Protein AF-A0AAN8VLE7-F1 (afdb_monomer_lite)

Radius of gyration: 17.54 Å; chains: 1; bounding box: 65×38×36 Å

Organism: NCBI:txid194707

Sequence (141 aa):
MGSSSGDVEVGFAKLQGEDFEYYMQAYSIVLSRNSKKSTVDVDLSSLGSRMNISRHHVCIFYDFQRRYFALEVLGKNGCLVEGVLHLPRNPPVKLDSQDLPQIGNTKITDENRLQSSHRASNLSLSFSFTLSLSLSKADRT

Structure (mmCIF, N/CA/C/O backbone):
data_AF-A0AAN8VLE7-F1
#
_entry.id   AF-A0AAN8VLE7-F1
#
loop_
_atom_site.group_PDB
_atom_site.id
_atom_site.type_symbol
_atom_site.label_atom_id
_atom_site.label_alt_id
_atom_site.label_comp_id
_atom_site.label_asym_id
_atom_site.label_entity_id
_atom_site.label_seq_id
_atom_site.pdbx_PDB_ins_code
_atom_site.Cartn_x
_atom_site.Cartn_y
_atom_site.Cartn_z
_atom_site.occupancy
_atom_site.B_iso_or_equiv
_atom_site.auth_seq_id
_atom_site.auth_comp_id
_atom_site.auth_asym_id
_atom_site.auth_atom_id
_atom_site.pdbx_PDB_model_num
ATOM 1 N N . MET A 1 1 ? -28.514 -21.429 16.597 1.00 42.88 1 MET A N 1
ATOM 2 C CA . MET A 1 1 ? -27.081 -21.137 16.809 1.00 42.88 1 MET A CA 1
ATOM 3 C C . MET A 1 1 ? -26.556 -20.415 15.580 1.00 42.88 1 MET A C 1
ATOM 5 O O . MET A 1 1 ? -26.728 -20.943 14.495 1.00 42.88 1 MET A O 1
ATOM 9 N N . GLY A 1 2 ? -25.950 -19.240 15.778 1.00 46.97 2 GLY A N 1
ATOM 10 C CA . GLY A 1 2 ? -24.922 -18.672 14.902 1.00 46.97 2 GLY A CA 1
ATOM 11 C C . GLY A 1 2 ? -25.371 -18.035 13.589 1.00 46.97 2 GLY A C 1
ATOM 12 O O . GLY A 1 2 ? -25.437 -18.708 12.572 1.00 46.97 2 GLY A O 1
ATOM 13 N N . SER A 1 3 ? -25.535 -16.714 13.594 1.00 40.78 3 SER A N 1
ATOM 14 C CA . SER A 1 3 ? -24.986 -15.828 12.557 1.00 40.78 3 SER A CA 1
ATOM 15 C C . SER A 1 3 ? -24.975 -14.426 13.149 1.00 40.78 3 SER A C 1
ATOM 17 O O . SER A 1 3 ? -25.930 -13.670 13.015 1.00 40.78 3 SER A O 1
ATOM 19 N N . SER A 1 4 ? -23.925 -14.130 13.919 1.00 45.59 4 SER A N 1
ATOM 20 C CA . SER A 1 4 ? -23.633 -12.762 14.334 1.00 45.59 4 SER A CA 1
ATOM 21 C C . SER A 1 4 ? -23.371 -11.989 13.048 1.00 45.59 4 SER A C 1
ATOM 23 O O . SER A 1 4 ? -22.319 -12.167 12.435 1.00 45.59 4 SER A O 1
ATOM 25 N N . SER A 1 5 ? -24.355 -11.200 12.617 1.00 50.91 5 SER A N 1
ATOM 26 C CA . SER A 1 5 ? -24.154 -10.089 11.695 1.00 50.91 5 SER A CA 1
ATOM 27 C C . SER A 1 5 ? -23.183 -9.152 12.398 1.00 50.91 5 SER A C 1
ATOM 29 O O . SER A 1 5 ? -23.573 -8.321 13.204 1.00 50.91 5 SER A O 1
ATOM 31 N N . GLY A 1 6 ? -21.890 -9.424 12.251 1.00 47.12 6 GLY A N 1
ATOM 32 C CA . GLY A 1 6 ? -20.857 -8.473 12.593 1.00 47.12 6 GLY A CA 1
ATOM 33 C C . GLY A 1 6 ? -20.885 -7.461 11.476 1.00 47.12 6 GLY A C 1
ATOM 34 O O . GLY A 1 6 ? -20.208 -7.667 10.472 1.00 47.12 6 GLY A O 1
ATOM 35 N N . ASP A 1 7 ? -21.734 -6.447 11.630 1.00 51.44 7 ASP A N 1
ATOM 36 C CA . ASP A 1 7 ? -21.678 -5.204 10.883 1.00 51.44 7 ASP A CA 1
ATOM 37 C C . ASP A 1 7 ? -20.211 -4.833 10.750 1.00 51.44 7 ASP A C 1
ATOM 39 O O . ASP A 1 7 ? -19.536 -4.508 11.733 1.00 51.44 7 ASP A O 1
ATOM 43 N N . VAL A 1 8 ? -19.666 -5.016 9.551 1.00 46.47 8 VAL A N 1
ATOM 44 C CA . VAL A 1 8 ? -18.280 -4.666 9.325 1.00 46.47 8 VAL A CA 1
ATOM 45 C C . VAL A 1 8 ? -18.270 -3.144 9.238 1.00 46.47 8 VAL A C 1
ATOM 47 O O . VAL A 1 8 ? -18.427 -2.566 8.167 1.00 46.47 8 VAL A O 1
ATOM 50 N N . GLU A 1 9 ? -18.141 -2.500 10.400 1.00 49.50 9 GLU A N 1
ATOM 51 C CA . GLU A 1 9 ? -17.874 -1.073 10.607 1.00 49.50 9 GLU A CA 1
ATOM 52 C C . GLU A 1 9 ? -16.445 -0.757 10.142 1.00 49.50 9 GLU A C 1
ATOM 54 O O . GLU A 1 9 ? -15.583 -0.278 10.871 1.00 49.50 9 GLU A O 1
ATOM 59 N N . VAL A 1 10 ? -16.126 -1.149 8.919 1.00 49.41 10 VAL A N 1
ATOM 60 C CA . VAL A 1 10 ? -14.838 -0.864 8.311 1.00 49.41 10 VAL A CA 1
ATOM 61 C C . VAL A 1 10 ? -14.901 0.500 7.666 1.00 49.41 10 VAL A C 1
ATOM 63 O O . VAL A 1 10 ? -15.635 0.743 6.707 1.00 49.41 10 VAL A O 1
ATOM 66 N N . GLY A 1 11 ? -14.078 1.399 8.188 1.00 59.00 11 GLY A N 1
ATOM 67 C CA . GLY A 1 11 ? -13.691 2.571 7.434 1.00 59.00 11 GLY A CA 1
ATOM 68 C C . GLY A 1 11 ? -13.081 2.123 6.107 1.00 59.00 11 GLY A C 1
ATOM 69 O O . GLY A 1 11 ? -12.167 1.298 6.072 1.00 59.00 11 GLY A O 1
ATOM 70 N N . PHE A 1 12 ? -13.613 2.638 5.008 1.00 74.88 12 PHE A N 1
ATOM 71 C CA . PHE A 1 12 ? -12.953 2.560 3.715 1.00 74.88 12 PHE A CA 1
ATOM 72 C C . PHE A 1 12 ? -11.628 3.306 3.850 1.00 74.88 12 PHE A C 1
ATOM 74 O O . PHE A 1 12 ? -11.577 4.342 4.498 1.00 74.88 12 PHE A O 1
ATOM 81 N N . ALA A 1 13 ? -10.540 2.828 3.263 1.00 84.69 13 ALA A N 1
ATOM 82 C CA . ALA A 1 13 ? -9.325 3.632 3.221 1.00 84.69 13 ALA A CA 1
ATOM 83 C C . ALA A 1 13 ? -9.205 4.337 1.874 1.00 84.69 13 ALA A C 1
ATOM 85 O O . ALA A 1 13 ? -9.587 3.801 0.834 1.00 84.69 13 ALA A O 1
ATOM 86 N N . LYS A 1 14 ? -8.658 5.543 1.899 1.00 89.50 14 LYS A N 1
ATOM 87 C CA . LYS A 1 14 ? -8.277 6.304 0.721 1.00 89.50 14 LYS A CA 1
ATOM 88 C C . LYS A 1 14 ? -6.758 6.319 0.638 1.00 89.50 14 LYS A C 1
ATOM 90 O O . LYS A 1 14 ? -6.086 6.655 1.610 1.00 89.50 14 LYS A O 1
ATOM 95 N N . LEU A 1 15 ? -6.236 5.970 -0.525 1.00 90.19 15 LEU A N 1
ATOM 96 C CA . LEU A 1 15 ? -4.833 6.094 -0.872 1.00 90.19 15 LEU A CA 1
ATOM 97 C C . LEU A 1 15 ? -4.692 7.276 -1.825 1.00 90.19 15 LEU A C 1
ATOM 99 O O . LEU A 1 15 ? -5.403 7.340 -2.829 1.00 90.19 15 LEU A O 1
ATOM 103 N N . GLN A 1 16 ? -3.794 8.205 -1.518 1.00 89.44 16 GLN A N 1
ATOM 104 C CA . GLN A 1 16 ? -3.577 9.397 -2.335 1.00 89.44 16 GLN A CA 1
ATOM 105 C C . GLN A 1 16 ? -2.083 9.596 -2.596 1.00 89.44 16 GLN A C 1
ATOM 107 O O . GLN A 1 16 ? -1.316 9.847 -1.673 1.00 89.44 16 GLN A O 1
ATOM 112 N N . GLY A 1 17 ? -1.668 9.467 -3.854 1.00 85.06 17 GLY A N 1
ATOM 113 C CA . GLY A 1 17 ? -0.321 9.808 -4.314 1.00 85.06 17 GLY A CA 1
ATOM 114 C C . GLY A 1 17 ? -0.298 11.091 -5.141 1.00 85.06 17 GLY A C 1
ATOM 115 O O . GLY A 1 17 ? -1.301 11.795 -5.231 1.00 85.06 17 GLY A O 1
ATOM 116 N N . GLU A 1 18 ? 0.854 11.379 -5.752 1.00 81.50 18 GLU A N 1
ATOM 117 C CA . GLU A 1 18 ? 1.070 12.592 -6.562 1.00 81.50 18 GLU A CA 1
ATOM 118 C C . GLU A 1 18 ? 0.119 12.661 -7.771 1.00 81.50 18 GLU A C 1
ATOM 120 O O . GLU A 1 18 ? -0.581 13.657 -7.933 1.00 81.50 18 GLU A O 1
ATOM 125 N N . ASP A 1 19 ? 0.001 11.574 -8.545 1.00 80.75 19 ASP A N 1
ATOM 126 C CA . ASP A 1 19 ? -0.882 11.513 -9.724 1.00 80.75 19 ASP A CA 1
ATOM 127 C C . ASP A 1 19 ? -1.938 10.397 -9.647 1.00 80.75 19 ASP A C 1
ATOM 129 O O . ASP A 1 19 ? -2.440 9.928 -10.673 1.00 80.75 19 ASP A O 1
ATOM 133 N N . PHE A 1 20 ? -2.276 9.919 -8.445 1.00 82.56 20 PHE A N 1
ATOM 134 C CA . PHE A 1 20 ? -3.344 8.932 -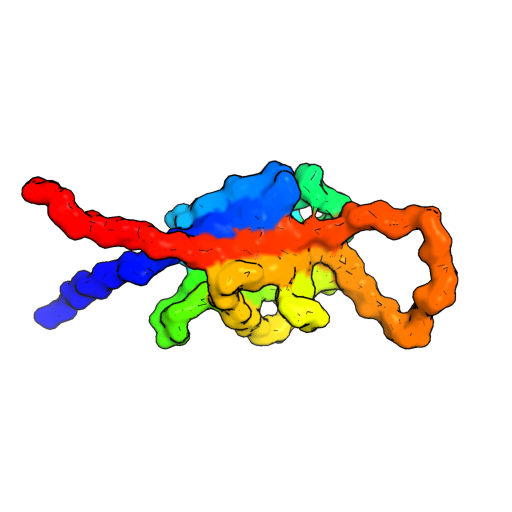8.296 1.00 82.56 20 PHE A CA 1
ATOM 135 C C . PHE A 1 20 ? -4.121 9.064 -6.995 1.00 82.56 20 PHE A C 1
ATOM 137 O O . PHE A 1 20 ? -3.609 9.464 -5.952 1.00 82.56 20 PHE A O 1
ATOM 144 N N . GLU A 1 21 ? -5.371 8.632 -7.067 1.00 89.00 21 GLU A N 1
ATOM 145 C CA . GLU A 1 21 ? -6.279 8.527 -5.942 1.00 89.00 21 GLU A CA 1
ATOM 146 C C . GLU A 1 21 ? -7.013 7.193 -6.050 1.00 89.00 21 GLU A C 1
ATOM 148 O O . GLU A 1 21 ? -7.509 6.831 -7.118 1.00 89.00 21 GLU A O 1
ATOM 153 N N . TYR A 1 22 ? -7.058 6.438 -4.956 1.00 87.44 22 TYR A N 1
ATOM 154 C CA . TYR A 1 22 ? -7.703 5.135 -4.921 1.00 87.44 22 TYR A CA 1
ATOM 155 C C . TYR A 1 22 ? -8.470 4.938 -3.617 1.00 87.44 22 TYR A C 1
ATOM 157 O O . TYR A 1 22 ? -7.910 5.026 -2.527 1.00 87.44 22 TYR A O 1
ATOM 165 N N . TYR A 1 23 ? -9.756 4.625 -3.729 1.00 87.69 23 TYR A N 1
ATOM 166 C CA . TYR A 1 23 ? -10.596 4.249 -2.597 1.00 87.69 23 TYR A CA 1
ATOM 167 C C . TYR A 1 23 ? -10.625 2.726 -2.491 1.00 87.69 23 TYR A C 1
ATOM 169 O O . TYR A 1 23 ? -10.995 2.049 -3.448 1.00 87.69 23 TYR A O 1
ATOM 177 N N . MET A 1 24 ? -10.241 2.178 -1.338 1.00 86.12 24 MET A N 1
ATOM 178 C CA . MET A 1 24 ? -10.248 0.737 -1.098 1.00 86.12 24 MET A CA 1
ATOM 179 C C . MET A 1 24 ? -11.666 0.187 -1.209 1.00 86.12 24 MET A C 1
ATOM 181 O O . MET A 1 24 ? -12.508 0.456 -0.361 1.00 86.12 24 MET A O 1
ATOM 185 N N . GLN A 1 25 ? -11.911 -0.614 -2.246 1.00 76.94 25 GLN A N 1
ATOM 186 C CA . GLN A 1 25 ? -13.184 -1.315 -2.458 1.00 76.94 25 GLN A CA 1
ATOM 187 C C . GLN A 1 25 ? -13.208 -2.709 -1.810 1.00 76.94 25 GLN A C 1
ATOM 189 O O . GLN A 1 25 ? -14.256 -3.347 -1.749 1.00 76.94 25 GLN A O 1
ATOM 194 N N . ALA A 1 26 ? -12.057 -3.183 -1.329 1.00 83.69 26 ALA A N 1
ATOM 195 C CA . ALA A 1 26 ? -11.871 -4.485 -0.703 1.00 83.69 26 ALA A CA 1
ATOM 196 C C . ALA A 1 26 ? -10.960 -4.371 0.526 1.00 83.69 26 ALA A C 1
ATOM 198 O O . ALA A 1 26 ? -10.167 -3.437 0.642 1.00 83.69 26 ALA A O 1
ATOM 199 N N . TYR A 1 27 ? -11.033 -5.361 1.419 1.00 86.94 27 TYR A N 1
ATOM 200 C CA . TYR A 1 27 ? -10.178 -5.448 2.612 1.00 86.94 27 TYR A CA 1
ATOM 201 C C . TYR A 1 27 ? -8.735 -5.810 2.329 1.00 86.94 27 TYR A C 1
ATOM 203 O O . TYR A 1 27 ? -7.939 -5.812 3.255 1.00 86.94 27 TYR A O 1
ATOM 211 N N . SER A 1 28 ? -8.403 -6.167 1.098 1.00 89.62 28 SER A N 1
ATOM 212 C CA . SER A 1 28 ? -7.049 -6.472 0.673 1.00 89.62 28 SER A CA 1
ATOM 213 C C . SER A 1 28 ? -6.884 -5.935 -0.733 1.00 89.62 28 SER A C 1
ATOM 215 O O . SER A 1 28 ? -7.722 -6.202 -1.592 1.00 89.62 28 SER A O 1
ATOM 217 N N . ILE A 1 29 ? -5.842 -5.136 -0.933 1.00 90.19 29 ILE A N 1
ATOM 218 C CA . ILE A 1 29 ? -5.484 -4.568 -2.227 1.00 90.19 29 ILE A CA 1
ATOM 219 C C . ILE A 1 29 ? -3.993 -4.745 -2.467 1.00 90.19 29 ILE A C 1
ATOM 221 O O . ILE A 1 29 ? -3.176 -4.650 -1.547 1.00 90.19 29 ILE A O 1
ATOM 225 N N . VAL A 1 30 ? -3.629 -4.951 -3.725 1.00 90.31 30 VAL A N 1
ATOM 226 C CA . VAL A 1 30 ? -2.237 -5.061 -4.149 1.00 90.31 30 VAL A CA 1
ATOM 227 C C . VAL A 1 30 ? -1.843 -3.825 -4.950 1.00 90.31 30 VAL A C 1
ATOM 229 O O . VAL A 1 30 ? -2.384 -3.546 -6.021 1.00 90.31 30 VAL A O 1
ATOM 232 N N . LEU A 1 31 ? -0.843 -3.106 -4.439 1.00 89.62 31 LEU A N 1
ATOM 233 C CA . LEU A 1 31 ? -0.210 -1.963 -5.089 1.00 89.62 31 LEU A CA 1
ATOM 234 C C . LEU A 1 31 ? 1.072 -2.418 -5.763 1.00 89.62 31 LEU A C 1
ATOM 236 O O . LEU A 1 31 ? 2.018 -2.866 -5.104 1.00 89.62 31 LEU A O 1
ATOM 240 N N . SER A 1 32 ? 1.104 -2.393 -7.092 1.00 87.56 32 SER A N 1
ATOM 241 C CA . SER A 1 32 ? 2.166 -3.047 -7.861 1.00 87.56 32 SER A CA 1
ATOM 242 C C . SER A 1 32 ? 2.193 -2.597 -9.313 1.00 87.56 32 SER A C 1
ATOM 244 O O . SER A 1 32 ? 1.348 -1.838 -9.760 1.00 87.56 32 SER A O 1
ATOM 246 N N . ARG A 1 33 ? 3.173 -3.082 -10.081 1.00 85.00 33 ARG A N 1
ATOM 247 C CA . ARG A 1 33 ? 3.159 -2.930 -11.538 1.00 85.00 33 ARG A CA 1
ATOM 248 C C . ARG A 1 33 ? 2.330 -4.034 -12.196 1.00 85.00 33 ARG A C 1
ATOM 250 O O . ARG A 1 33 ? 2.716 -5.205 -12.138 1.00 85.00 33 ARG A O 1
ATOM 257 N N . ASN A 1 34 ? 1.301 -3.634 -12.928 1.00 74.62 34 ASN A N 1
ATOM 258 C CA . ASN A 1 34 ? 0.520 -4.485 -13.805 1.00 74.62 34 ASN A CA 1
ATOM 259 C C . ASN A 1 34 ? 1.413 -5.087 -14.906 1.00 74.62 34 ASN A C 1
ATOM 261 O O . ASN A 1 34 ? 2.357 -4.479 -15.424 1.00 74.62 34 ASN A O 1
ATOM 265 N N . SER A 1 35 ? 1.146 -6.337 -15.252 1.00 67.38 35 SER A N 1
ATOM 266 C CA . SER A 1 35 ? 1.822 -7.045 -16.329 1.00 67.38 35 SER A CA 1
ATOM 267 C C . SER A 1 35 ? 0.807 -7.909 -17.056 1.00 67.38 35 SER A C 1
ATOM 269 O O . SER A 1 35 ? -0.227 -8.254 -16.500 1.00 67.38 35 SER A O 1
ATOM 271 N N . LYS A 1 36 ? 1.142 -8.386 -18.260 1.00 69.31 36 LYS A N 1
ATOM 272 C CA . LYS A 1 36 ? 0.285 -9.308 -19.031 1.00 69.31 36 LYS A CA 1
ATOM 273 C C . LYS A 1 36 ? -0.138 -10.578 -18.260 1.00 69.31 36 LYS A C 1
ATOM 275 O O . LYS A 1 36 ? -0.995 -11.306 -18.737 1.00 69.31 36 LYS A O 1
ATOM 280 N N . LYS A 1 37 ? 0.503 -10.873 -17.121 1.00 65.88 37 LYS A N 1
ATOM 281 C CA . LYS A 1 37 ? 0.253 -12.036 -16.255 1.00 65.88 37 LYS A CA 1
ATOM 282 C C . LYS A 1 37 ? -0.224 -11.689 -14.836 1.00 65.88 37 LYS A C 1
ATOM 284 O O . LYS A 1 37 ? -0.445 -12.611 -14.063 1.00 65.88 37 LYS A O 1
ATOM 289 N N . SER A 1 38 ? -0.302 -10.415 -14.456 1.00 64.25 38 SER A N 1
ATOM 290 C CA . SER A 1 38 ? -0.613 -10.013 -13.077 1.00 64.25 38 SER A CA 1
ATOM 291 C C . SER A 1 38 ? -1.481 -8.765 -13.082 1.00 64.25 38 SER A C 1
ATOM 293 O O . SER A 1 38 ? -0.969 -7.664 -13.288 1.00 64.25 38 SER A O 1
ATOM 295 N N . THR A 1 39 ? -2.779 -8.958 -12.867 1.00 74.50 39 THR A N 1
ATOM 296 C CA . THR A 1 39 ? -3.732 -7.887 -12.577 1.00 74.50 39 THR A CA 1
ATOM 297 C C . THR A 1 39 ? -3.557 -7.461 -11.125 1.00 74.50 39 THR A C 1
ATOM 299 O O . THR A 1 39 ? -3.461 -8.310 -10.243 1.00 74.50 39 THR A O 1
ATOM 302 N N . VAL A 1 40 ? -3.472 -6.158 -10.895 1.00 85.88 40 VAL A N 1
ATOM 303 C CA . VAL A 1 40 ? -3.251 -5.542 -9.580 1.00 85.88 40 VAL A CA 1
ATOM 304 C C . VAL A 1 40 ? -4.336 -4.490 -9.376 1.00 85.88 40 VAL A C 1
ATOM 306 O O . VAL A 1 40 ? -4.814 -3.934 -10.367 1.00 85.88 40 VAL A O 1
ATOM 309 N N . ASP A 1 41 ? -4.724 -4.226 -8.130 1.00 87.75 41 ASP A N 1
ATOM 310 C CA . ASP A 1 41 ? -5.782 -3.257 -7.815 1.00 87.75 41 ASP A CA 1
ATOM 311 C C . ASP A 1 41 ? -5.343 -1.824 -8.122 1.00 87.75 41 ASP A C 1
ATOM 313 O O . ASP A 1 41 ? -6.085 -1.050 -8.724 1.00 87.75 41 ASP A O 1
ATOM 317 N N . VAL A 1 42 ? -4.102 -1.486 -7.753 1.00 86.06 42 VAL A N 1
ATOM 318 C CA . VAL A 1 42 ? -3.504 -0.177 -8.025 1.00 86.06 42 VAL A CA 1
ATOM 319 C C . VAL A 1 42 ? -2.249 -0.371 -8.863 1.00 86.06 42 VAL A C 1
ATOM 321 O O . VAL A 1 42 ? -1.236 -0.893 -8.383 1.00 86.06 42 VAL A O 1
ATOM 324 N N . ASP A 1 43 ? -2.317 0.050 -10.129 1.00 86.50 43 ASP A N 1
ATOM 325 C CA . ASP A 1 43 ? -1.168 0.016 -11.027 1.00 86.50 43 ASP A CA 1
ATOM 326 C C . ASP A 1 43 ? -0.251 1.219 -10.799 1.00 86.50 43 ASP A C 1
ATOM 328 O O . ASP A 1 43 ? -0.585 2.355 -11.117 1.00 86.50 43 ASP A O 1
ATOM 332 N N . LEU A 1 44 ? 0.951 0.945 -10.301 1.00 80.19 44 LEU A N 1
ATOM 333 C CA . LEU A 1 44 ? 1.988 1.950 -10.072 1.00 80.19 44 LEU A CA 1
ATOM 334 C C . LEU A 1 44 ? 2.982 2.056 -11.242 1.00 80.19 44 LEU A C 1
ATOM 336 O O . LEU A 1 44 ? 4.026 2.696 -11.127 1.00 80.19 44 LEU A O 1
ATOM 340 N N . SER A 1 45 ? 2.707 1.395 -12.372 1.00 75.19 45 SER A N 1
ATOM 341 C CA . SER A 1 45 ? 3.645 1.307 -13.498 1.00 75.19 45 SER A CA 1
ATOM 342 C C . SER A 1 45 ? 3.897 2.629 -14.222 1.00 75.19 45 SER A C 1
ATOM 344 O O . SER A 1 45 ? 4.977 2.805 -14.793 1.00 75.19 45 SER A O 1
ATOM 346 N N . SER A 1 46 ? 2.905 3.519 -14.207 1.00 69.69 46 SER A N 1
ATOM 347 C CA . SER A 1 46 ? 2.933 4.857 -14.801 1.00 69.69 46 SER A CA 1
ATOM 348 C C . SER A 1 46 ? 3.556 5.906 -13.880 1.00 69.69 46 SER A C 1
ATOM 350 O O . SER A 1 46 ? 4.053 6.912 -14.369 1.00 69.69 46 SER A O 1
ATOM 352 N N . LEU A 1 47 ? 3.553 5.650 -12.571 1.00 67.25 47 LEU A N 1
ATOM 353 C CA . LEU A 1 47 ? 3.853 6.624 -11.519 1.00 67.25 47 LEU A CA 1
ATOM 354 C C . LEU A 1 47 ? 5.292 6.522 -10.984 1.00 67.25 47 LEU A C 1
ATOM 356 O O . LEU A 1 47 ? 5.740 7.355 -10.205 1.00 67.25 47 LEU A O 1
ATOM 360 N N . GLY A 1 48 ? 6.031 5.477 -11.361 1.00 62.72 48 GLY A N 1
ATOM 361 C CA . GLY A 1 48 ? 7.394 5.253 -10.886 1.00 62.72 48 GLY A CA 1
ATOM 362 C C . GLY A 1 48 ? 8.287 4.610 -11.936 1.00 62.72 48 GLY A C 1
ATOM 363 O O . GLY A 1 48 ? 7.837 4.080 -12.954 1.00 62.72 48 GLY A O 1
ATOM 364 N N . SER A 1 49 ? 9.600 4.613 -11.691 1.00 63.28 49 SER A N 1
ATOM 365 C CA . SER A 1 49 ? 10.524 3.941 -12.604 1.00 63.28 49 SER A CA 1
ATOM 366 C C . SER A 1 49 ? 10.226 2.445 -12.654 1.00 63.28 49 SER A C 1
ATOM 368 O O . SER A 1 49 ? 10.262 1.742 -11.639 1.00 63.28 49 SER A O 1
ATOM 370 N N . ARG A 1 50 ? 10.007 1.934 -13.873 1.00 62.34 50 ARG A N 1
ATOM 371 C CA . ARG A 1 50 ? 9.766 0.512 -14.179 1.00 62.34 50 ARG A CA 1
ATOM 372 C C . ARG A 1 50 ? 10.790 -0.449 -13.562 1.00 62.34 50 ARG A C 1
ATOM 374 O O . ARG A 1 50 ? 10.526 -1.651 -13.519 1.00 62.34 50 ARG A O 1
ATOM 381 N N . MET A 1 51 ? 11.957 0.033 -13.144 1.00 65.62 51 MET A N 1
ATOM 382 C CA . MET A 1 51 ? 13.013 -0.781 -12.536 1.00 65.62 51 MET A CA 1
ATOM 383 C C . MET A 1 51 ? 12.863 -0.933 -11.016 1.00 65.62 51 MET A C 1
ATOM 385 O O . MET A 1 51 ? 13.403 -1.882 -10.446 1.00 65.62 51 MET A O 1
ATOM 389 N N . ASN A 1 52 ? 12.102 -0.048 -10.369 1.00 70.88 52 ASN A N 1
ATOM 390 C CA . ASN A 1 52 ? 12.056 0.058 -8.913 1.00 70.88 52 ASN A CA 1
ATOM 391 C C . ASN A 1 52 ? 10.803 -0.555 -8.293 1.00 70.88 52 ASN A C 1
ATOM 393 O O . ASN A 1 52 ? 10.836 -0.901 -7.113 1.00 70.88 52 ASN A O 1
ATOM 397 N N . ILE A 1 53 ? 9.737 -0.737 -9.078 1.00 78.12 53 ILE A N 1
ATOM 398 C CA . ILE A 1 53 ? 8.471 -1.299 -8.607 1.00 78.12 53 ILE A CA 1
ATOM 399 C C . ILE A 1 53 ? 8.336 -2.758 -9.056 1.00 78.12 53 ILE A C 1
ATOM 401 O O . ILE A 1 53 ? 8.333 -3.078 -10.249 1.00 78.12 53 ILE A O 1
ATOM 405 N N . SER A 1 54 ? 8.237 -3.662 -8.081 1.00 79.00 54 SER A N 1
ATOM 406 C CA . SER A 1 54 ? 8.027 -5.089 -8.322 1.00 79.00 54 SER A CA 1
ATOM 407 C C . SER A 1 54 ? 6.620 -5.360 -8.873 1.00 79.00 54 SER A C 1
ATOM 409 O O . SER A 1 54 ? 5.687 -4.589 -8.665 1.00 79.00 54 SER A O 1
ATOM 411 N N . ARG A 1 55 ? 6.457 -6.479 -9.592 1.00 79.69 55 ARG A N 1
ATOM 412 C CA . ARG A 1 55 ? 5.139 -6.930 -10.096 1.00 79.69 55 ARG A CA 1
ATOM 413 C C . ARG A 1 55 ? 4.185 -7.359 -8.972 1.00 79.69 55 ARG A C 1
ATOM 415 O O . ARG A 1 55 ? 2.991 -7.407 -9.195 1.00 79.69 55 ARG A O 1
ATOM 422 N N . HIS A 1 56 ? 4.750 -7.675 -7.809 1.00 82.12 56 HIS A N 1
ATOM 423 C CA . HIS A 1 56 ? 4.082 -7.824 -6.520 1.00 82.12 56 HIS A CA 1
ATOM 424 C C . HIS A 1 56 ? 4.963 -7.056 -5.535 1.00 82.12 56 HIS A C 1
ATOM 426 O O . HIS A 1 56 ? 6.085 -7.484 -5.264 1.00 82.12 56 HIS A O 1
ATOM 432 N N . HIS A 1 57 ? 4.551 -5.854 -5.149 1.00 87.88 57 HIS A N 1
ATOM 433 C CA . HIS A 1 57 ? 5.355 -4.939 -4.354 1.00 87.88 57 HIS A CA 1
ATOM 434 C C . HIS A 1 57 ? 4.811 -4.807 -2.947 1.00 87.88 57 HIS A C 1
ATOM 436 O O . HIS A 1 57 ? 5.518 -5.154 -2.008 1.00 87.88 57 HIS A O 1
ATOM 442 N N . VAL A 1 58 ? 3.585 -4.319 -2.806 1.00 91.44 58 VAL A N 1
ATOM 443 C CA . VAL A 1 58 ? 2.971 -4.090 -1.505 1.00 91.44 58 VAL A CA 1
ATOM 444 C C . VAL A 1 58 ? 1.536 -4.589 -1.534 1.00 91.44 58 VAL A C 1
ATOM 446 O O . VAL A 1 58 ? 0.823 -4.382 -2.515 1.00 91.44 58 VAL A O 1
ATOM 449 N N . CYS A 1 59 ? 1.131 -5.245 -0.454 1.00 92.62 59 CYS A N 1
ATOM 450 C CA . CYS A 1 59 ? -0.253 -5.587 -0.178 1.00 92.62 59 CYS A CA 1
ATOM 451 C C . CYS A 1 59 ? -0.698 -4.806 1.058 1.00 92.62 59 CYS A C 1
ATOM 453 O O . CYS A 1 59 ? -0.036 -4.874 2.092 1.00 92.62 59 CYS A O 1
ATOM 455 N N . ILE A 1 60 ? -1.794 -4.061 0.952 1.00 92.62 60 ILE A N 1
ATOM 456 C CA . ILE A 1 60 ? -2.444 -3.447 2.111 1.00 92.62 60 ILE A CA 1
ATOM 457 C C . ILE A 1 60 ? -3.693 -4.254 2.403 1.00 92.62 60 ILE A C 1
ATOM 459 O O . ILE A 1 60 ? -4.508 -4.474 1.507 1.00 92.62 60 ILE A O 1
ATOM 463 N N . PHE A 1 61 ? -3.847 -4.696 3.646 1.00 92.06 61 PHE A N 1
ATOM 464 C CA . PHE A 1 61 ? -4.994 -5.488 4.052 1.00 92.06 61 PHE A CA 1
ATOM 465 C C . PHE A 1 61 ? -5.484 -5.141 5.455 1.00 92.06 61 PHE A C 1
ATOM 467 O O . PHE A 1 61 ? -4.724 -4.661 6.286 1.00 92.06 61 PHE A O 1
ATOM 474 N N . TYR A 1 62 ? -6.757 -5.392 5.734 1.00 89.38 62 TYR A N 1
ATOM 475 C CA . TYR A 1 62 ? -7.329 -5.244 7.065 1.00 89.38 62 TYR A CA 1
ATOM 476 C C . TYR A 1 62 ? -7.168 -6.543 7.862 1.00 89.38 62 TYR A C 1
ATOM 478 O O . TYR A 1 62 ? -7.687 -7.591 7.473 1.00 89.38 62 TYR A O 1
ATOM 486 N N . ASP A 1 63 ? -6.457 -6.484 8.986 1.00 89.25 63 ASP A N 1
ATOM 487 C CA . ASP A 1 63 ? -6.357 -7.596 9.927 1.00 89.25 63 ASP A CA 1
ATOM 488 C C . ASP A 1 63 ? -7.592 -7.596 10.838 1.00 89.25 63 ASP A C 1
ATOM 490 O O . ASP A 1 63 ? -7.709 -6.782 11.754 1.00 89.25 63 ASP A O 1
ATOM 494 N N . PHE A 1 64 ? -8.521 -8.525 10.605 1.00 84.25 64 PHE A N 1
ATOM 495 C CA . PHE A 1 64 ? -9.754 -8.639 11.393 1.00 84.25 64 PHE A CA 1
ATOM 496 C C . PHE A 1 64 ? -9.525 -9.044 12.851 1.00 84.25 64 PHE A C 1
ATOM 498 O O . PHE A 1 64 ? -10.338 -8.702 13.712 1.00 84.25 64 PHE A O 1
ATOM 505 N N . GLN A 1 65 ? -8.450 -9.783 13.143 1.00 86.69 65 GLN A N 1
ATOM 506 C CA . GLN A 1 65 ? -8.150 -10.202 14.512 1.00 86.69 65 GLN A CA 1
ATOM 507 C C . GLN A 1 65 ? -7.626 -9.023 15.321 1.00 86.69 65 GLN A C 1
ATOM 509 O O . GLN A 1 65 ? -8.020 -8.830 16.469 1.00 86.69 65 GLN A O 1
ATOM 514 N N . ARG A 1 66 ? -6.751 -8.223 14.707 1.00 85.81 66 ARG A N 1
ATOM 515 C CA . ARG A 1 66 ? -6.102 -7.086 15.363 1.00 85.81 66 ARG A CA 1
ATOM 516 C C . ARG A 1 66 ? -6.828 -5.752 15.170 1.00 85.81 66 ARG A C 1
ATOM 518 O O . ARG A 1 66 ? -6.516 -4.791 15.866 1.00 85.81 66 ARG A O 1
ATOM 525 N N . ARG A 1 67 ? -7.807 -5.716 14.264 1.00 86.25 67 ARG A N 1
ATOM 526 C CA . ARG A 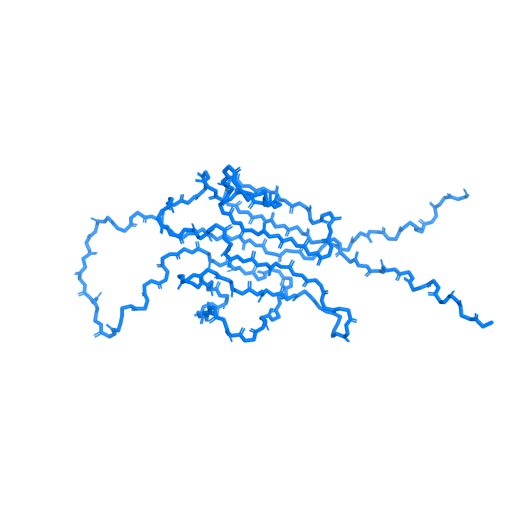1 67 ? -8.670 -4.578 13.912 1.00 86.25 67 ARG A CA 1
ATOM 527 C C . ARG A 1 67 ? -7.934 -3.332 13.420 1.00 86.25 67 ARG A C 1
ATOM 529 O O . ARG A 1 67 ? -8.305 -2.212 13.760 1.00 86.25 67 ARG A O 1
ATOM 536 N N . TYR A 1 68 ? -6.918 -3.519 12.584 1.00 87.75 68 TYR A N 1
ATOM 537 C CA . TYR A 1 68 ? -6.195 -2.423 11.935 1.00 87.75 68 TYR A CA 1
ATOM 538 C C . TYR A 1 68 ? -5.803 -2.778 10.498 1.00 87.75 68 TYR A C 1
ATOM 540 O O . TYR A 1 68 ? -5.770 -3.952 10.127 1.00 87.75 68 TYR A O 1
ATOM 548 N N . PHE A 1 69 ? -5.467 -1.769 9.693 1.00 89.69 69 PHE A N 1
ATOM 549 C CA . PHE A 1 69 ? -4.857 -1.994 8.383 1.00 89.69 69 PHE A CA 1
ATOM 550 C C . PHE A 1 69 ? -3.370 -2.283 8.524 1.00 89.69 69 PHE A C 1
ATOM 552 O O . PHE A 1 69 ? -2.670 -1.638 9.300 1.00 89.69 69 PHE A O 1
ATOM 559 N N . ALA A 1 70 ? -2.895 -3.270 7.783 1.00 92.00 70 ALA A N 1
ATOM 560 C CA . ALA A 1 70 ? -1.519 -3.704 7.754 1.00 92.00 70 ALA A CA 1
ATOM 561 C C . ALA A 1 70 ? -0.962 -3.627 6.329 1.00 92.00 70 ALA A C 1
ATOM 563 O O . ALA A 1 70 ? -1.686 -3.819 5.352 1.00 92.00 70 ALA A O 1
ATOM 564 N N . LEU A 1 71 ? 0.338 -3.376 6.224 1.00 93.69 71 LEU A N 1
ATOM 565 C CA . LEU A 1 71 ? 1.105 -3.338 4.990 1.00 93.69 71 LEU A CA 1
ATOM 566 C C . LEU A 1 71 ? 2.099 -4.496 4.982 1.00 93.69 71 LEU A C 1
ATOM 568 O O . LEU A 1 71 ? 3.002 -4.568 5.815 1.00 93.69 71 LEU A O 1
ATOM 572 N N . GLU A 1 72 ? 1.956 -5.393 4.014 1.00 94.81 72 GLU A N 1
ATOM 573 C CA . GLU A 1 72 ? 2.930 -6.439 3.728 1.00 94.81 72 GLU A CA 1
ATOM 574 C C . GLU A 1 72 ? 3.788 -6.053 2.524 1.00 94.81 72 GLU A C 1
ATOM 576 O O . GLU A 1 72 ? 3.295 -5.680 1.455 1.00 94.81 72 GLU A O 1
ATOM 581 N N . VAL A 1 73 ? 5.101 -6.179 2.696 1.00 92.75 73 VAL A N 1
ATOM 582 C CA . VAL A 1 73 ? 6.076 -5.930 1.641 1.00 92.75 73 VAL A CA 1
ATOM 583 C C . VAL A 1 73 ? 6.411 -7.240 0.938 1.00 92.75 73 VAL A C 1
ATOM 585 O O . VAL A 1 73 ? 6.925 -8.178 1.536 1.00 92.75 73 VAL A O 1
ATOM 588 N N . LEU A 1 74 ? 6.166 -7.280 -0.367 1.00 90.19 74 LEU A N 1
ATOM 589 C CA . LEU A 1 74 ? 6.447 -8.415 -1.252 1.00 90.19 74 LEU A CA 1
ATOM 590 C C . LEU A 1 74 ? 7.602 -8.114 -2.223 1.00 90.19 74 LEU A C 1
ATOM 592 O O . LEU A 1 74 ? 8.268 -9.018 -2.730 1.00 90.19 74 LEU A O 1
ATOM 596 N N . GLY A 1 75 ? 7.849 -6.833 -2.498 1.00 87.62 75 GLY A N 1
ATOM 597 C CA . GLY A 1 75 ? 8.843 -6.382 -3.464 1.00 87.62 75 GLY A CA 1
ATOM 598 C C . GLY A 1 75 ? 10.263 -6.364 -2.905 1.00 87.62 75 GLY A C 1
ATOM 599 O O . GLY A 1 75 ? 10.503 -5.897 -1.800 1.00 87.62 75 GLY A O 1
ATOM 600 N N . LYS A 1 76 ? 11.242 -6.775 -3.720 1.00 85.31 76 LYS A N 1
ATOM 601 C CA . LYS A 1 76 ? 12.665 -6.860 -3.327 1.00 85.31 76 LYS A CA 1
ATOM 602 C C . LYS A 1 76 ? 13.294 -5.556 -2.816 1.00 85.31 76 LYS A C 1
ATOM 604 O O . LYS A 1 76 ? 14.262 -5.614 -2.072 1.00 85.31 76 LYS A O 1
ATOM 609 N N . ASN A 1 77 ? 12.791 -4.405 -3.265 1.00 83.00 77 ASN A N 1
ATOM 610 C CA . ASN A 1 77 ? 13.348 -3.093 -2.923 1.00 83.00 77 ASN A CA 1
ATOM 611 C C . ASN A 1 77 ? 12.768 -2.532 -1.620 1.00 83.00 77 ASN A C 1
ATOM 613 O O . ASN A 1 77 ? 13.214 -1.481 -1.175 1.00 83.00 77 ASN A O 1
ATOM 617 N N . GLY A 1 78 ? 11.794 -3.222 -1.030 1.00 87.19 78 GLY A N 1
ATOM 618 C CA . GLY A 1 78 ? 11.171 -2.795 0.205 1.00 87.19 78 GLY A CA 1
ATOM 619 C C . GLY A 1 78 ? 10.134 -1.683 0.049 1.00 87.19 78 GLY A C 1
ATOM 620 O O . GLY A 1 78 ? 9.880 -1.172 -1.043 1.00 87.19 78 GLY A O 1
ATOM 621 N N . CYS A 1 79 ? 9.550 -1.309 1.182 1.00 89.06 79 CYS A N 1
ATOM 622 C CA . CYS A 1 79 ? 8.700 -0.137 1.344 1.00 89.06 79 CYS A CA 1
ATOM 623 C C . CYS A 1 79 ? 9.156 0.623 2.593 1.00 89.06 79 CYS A C 1
ATOM 625 O O . CYS A 1 79 ? 9.380 0.007 3.636 1.00 89.06 79 CYS A O 1
ATOM 627 N N . LEU A 1 80 ? 9.328 1.937 2.480 1.00 88.31 80 LEU A N 1
ATOM 628 C CA . LEU A 1 80 ? 9.604 2.803 3.621 1.00 88.31 80 LEU A CA 1
ATOM 629 C C . LEU A 1 80 ? 8.274 3.228 4.245 1.00 88.31 80 LEU A C 1
ATOM 631 O O . LEU A 1 80 ? 7.409 3.720 3.530 1.00 88.31 80 LEU A O 1
ATOM 635 N N . VAL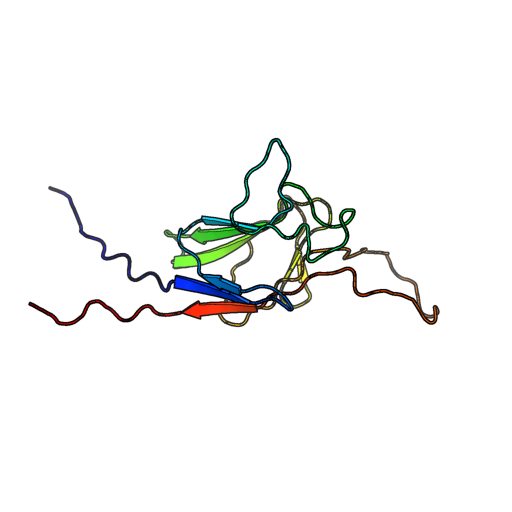 A 1 81 ? 8.113 3.064 5.551 1.00 89.00 81 VAL A N 1
ATOM 636 C CA . VAL A 1 81 ? 6.939 3.532 6.301 1.00 89.00 81 VAL A CA 1
ATOM 637 C C . VAL A 1 81 ? 7.462 4.308 7.501 1.00 89.00 81 VAL A C 1
ATOM 639 O O . VAL A 1 81 ? 8.300 3.786 8.232 1.00 89.00 81 VAL A O 1
ATOM 642 N N . GLU A 1 82 ? 7.057 5.572 7.658 1.00 85.50 82 GLU A N 1
ATOM 643 C CA . GLU A 1 82 ? 7.512 6.445 8.756 1.00 85.50 82 GLU A CA 1
ATOM 644 C C . GLU A 1 82 ? 9.051 6.511 8.907 1.00 85.50 82 GLU A C 1
ATOM 646 O O . GLU A 1 82 ? 9.607 6.547 10.003 1.00 85.50 82 GLU A O 1
ATOM 651 N N . GLY A 1 83 ? 9.778 6.478 7.783 1.00 83.19 83 GLY A N 1
ATOM 652 C CA . GLY A 1 83 ? 11.246 6.498 7.769 1.00 83.19 83 GLY A CA 1
ATOM 653 C C . GLY A 1 83 ? 11.926 5.151 8.055 1.00 83.19 83 GLY A C 1
ATOM 654 O O . GLY A 1 83 ? 13.154 5.073 7.998 1.00 83.19 83 GLY A O 1
ATOM 655 N N . VAL A 1 84 ? 11.166 4.080 8.302 1.00 86.19 84 VAL A N 1
ATOM 656 C CA . VAL A 1 84 ? 11.681 2.721 8.528 1.00 86.19 84 VAL A CA 1
ATOM 657 C C . VAL A 1 84 ? 11.520 1.875 7.268 1.00 86.19 84 VAL A C 1
ATOM 659 O O . VAL A 1 84 ? 10.441 1.794 6.686 1.00 86.19 84 VAL A O 1
ATOM 662 N N . LEU A 1 85 ? 12.600 1.223 6.826 1.00 87.69 85 LEU A N 1
ATOM 663 C CA . LEU A 1 85 ? 12.566 0.357 5.648 1.00 87.69 85 LEU A CA 1
ATOM 664 C C . LEU A 1 85 ? 12.122 -1.057 6.013 1.00 87.69 85 LEU A C 1
ATOM 666 O O . LEU A 1 85 ? 12.813 -1.782 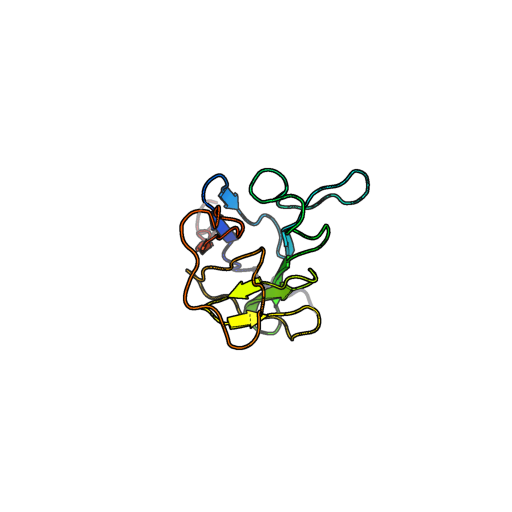6.730 1.00 87.69 85 LEU A O 1
ATOM 670 N N . HIS A 1 86 ? 11.011 -1.477 5.422 1.00 89.69 86 HIS A N 1
ATOM 671 C CA . HIS A 1 86 ? 10.493 -2.829 5.523 1.00 89.69 86 HIS A CA 1
ATOM 672 C C . HIS A 1 86 ? 10.850 -3.617 4.269 1.00 89.69 86 HIS A C 1
ATOM 674 O O . HIS A 1 86 ? 10.583 -3.196 3.144 1.00 89.69 86 HIS A O 1
ATOM 680 N N . LEU A 1 87 ? 11.480 -4.769 4.474 1.00 89.94 87 LEU A N 1
ATOM 681 C CA . LEU A 1 87 ? 11.899 -5.683 3.419 1.00 89.94 87 LEU A CA 1
ATOM 682 C C . LEU A 1 87 ? 10.909 -6.844 3.289 1.00 89.94 87 LEU A C 1
ATOM 684 O O . LEU A 1 87 ? 10.140 -7.116 4.215 1.00 89.94 87 LEU A O 1
ATOM 688 N N . PRO A 1 88 ? 10.918 -7.560 2.153 1.00 89.12 88 PRO A N 1
ATOM 689 C CA . PRO A 1 88 ? 10.126 -8.769 2.038 1.00 89.12 88 PRO A CA 1
ATOM 690 C C . PRO A 1 88 ? 10.539 -9.781 3.104 1.00 89.12 88 PRO A C 1
ATOM 692 O O . PRO A 1 88 ? 11.730 -9.953 3.366 1.00 89.12 88 PRO A O 1
ATOM 695 N N . ARG A 1 89 ? 9.547 -10.488 3.663 1.00 87.44 89 ARG A N 1
ATOM 696 C CA . ARG A 1 89 ? 9.649 -11.410 4.818 1.00 87.44 89 ARG A CA 1
ATOM 697 C C . ARG A 1 89 ? 9.676 -10.739 6.196 1.00 87.44 89 ARG A C 1
ATOM 699 O O . ARG A 1 89 ? 9.646 -11.462 7.192 1.00 87.44 89 ARG A O 1
ATOM 706 N N . ASN A 1 90 ? 9.700 -9.409 6.279 1.00 89.56 90 ASN A N 1
ATOM 707 C CA . ASN A 1 90 ? 9.410 -8.724 7.538 1.00 89.56 90 ASN A CA 1
ATOM 708 C C . ASN A 1 90 ? 7.930 -8.939 7.914 1.00 89.56 90 ASN A C 1
ATOM 710 O O . ASN A 1 90 ? 7.100 -9.134 7.022 1.00 89.56 90 ASN A O 1
ATOM 714 N N . PRO A 1 91 ? 7.580 -8.906 9.212 1.00 92.25 91 PRO A N 1
ATOM 715 C CA . PRO A 1 91 ? 6.182 -8.960 9.624 1.00 92.25 91 PRO A CA 1
ATOM 716 C C . PRO A 1 91 ? 5.390 -7.772 9.043 1.00 92.25 91 PRO A C 1
ATOM 718 O O . PRO A 1 91 ? 5.975 -6.699 8.854 1.00 92.25 91 PRO A O 1
ATOM 721 N N . PRO A 1 92 ? 4.075 -7.936 8.794 1.00 93.00 92 PRO A N 1
ATOM 722 C CA . PRO A 1 92 ? 3.223 -6.850 8.323 1.00 93.00 92 PRO A CA 1
ATOM 723 C C . PRO A 1 92 ? 3.285 -5.633 9.248 1.00 93.00 92 PRO A C 1
ATOM 725 O O . PRO A 1 92 ? 3.237 -5.760 10.474 1.00 93.00 92 PRO A O 1
ATOM 728 N N . VAL A 1 93 ? 3.380 -4.454 8.645 1.00 93.31 93 VAL A N 1
ATOM 729 C CA . VAL A 1 93 ? 3.493 -3.167 9.338 1.00 93.31 93 VAL A CA 1
ATOM 730 C C . VAL A 1 93 ? 2.099 -2.639 9.610 1.00 93.31 93 VAL A C 1
ATOM 732 O O . VAL A 1 93 ? 1.279 -2.629 8.702 1.00 93.31 93 VAL A O 1
ATOM 735 N N . LYS A 1 94 ? 1.805 -2.203 10.833 1.00 92.31 94 LYS A N 1
ATOM 736 C CA . LYS A 1 94 ? 0.543 -1.508 11.109 1.00 92.31 94 LYS A CA 1
ATOM 737 C C . LYS A 1 94 ? 0.544 -0.166 10.375 1.00 92.31 94 LYS A C 1
ATOM 739 O O . LYS A 1 94 ? 1.523 0.559 10.480 1.00 92.31 94 LYS A O 1
ATOM 744 N N . LEU A 1 95 ? -0.539 0.119 9.659 1.00 90.50 95 LEU A N 1
ATOM 745 C CA . LEU A 1 95 ? -0.812 1.413 9.053 1.00 90.50 95 LEU A CA 1
ATOM 746 C C . LEU A 1 95 ? -1.826 2.173 9.901 1.00 90.50 95 LEU A C 1
ATOM 748 O O . LEU A 1 95 ? -2.945 1.699 10.131 1.00 90.50 95 LEU A O 1
ATOM 752 N N . ASP A 1 96 ? -1.437 3.359 10.333 1.00 88.00 96 ASP A N 1
ATOM 753 C CA . ASP A 1 96 ? -2.300 4.349 10.946 1.00 88.00 96 ASP A CA 1
ATOM 754 C C . ASP A 1 96 ? -2.781 5.371 9.903 1.00 88.00 96 ASP A C 1
ATOM 756 O O . ASP A 1 96 ? -2.257 5.497 8.794 1.00 88.00 96 ASP A O 1
ATOM 760 N N . SER A 1 97 ? -3.862 6.080 10.232 1.00 85.50 97 SER A N 1
ATOM 761 C CA . SER A 1 97 ? -4.363 7.135 9.350 1.00 85.50 97 SER A CA 1
ATOM 762 C C . SER A 1 97 ? -3.328 8.255 9.259 1.00 85.50 97 SER A C 1
ATOM 764 O O . SER A 1 97 ? -2.885 8.746 10.293 1.00 85.50 97 SER A O 1
ATOM 766 N N . GLN A 1 98 ? -3.055 8.710 8.037 1.00 86.00 98 GLN A N 1
ATOM 767 C CA . GLN A 1 98 ? -2.045 9.698 7.637 1.00 86.00 98 GLN A CA 1
ATOM 768 C C . GLN A 1 98 ? -0.625 9.155 7.450 1.00 86.00 98 GLN A C 1
ATOM 770 O O . GLN A 1 98 ? 0.241 9.938 7.056 1.00 86.00 98 GLN A O 1
ATOM 775 N N . ASP A 1 99 ? -0.393 7.851 7.626 1.00 88.88 99 ASP A N 1
ATOM 776 C CA . ASP A 1 99 ? 0.903 7.256 7.292 1.00 88.88 99 ASP A CA 1
ATOM 777 C C . ASP A 1 99 ? 1.262 7.513 5.824 1.00 88.88 99 ASP A C 1
ATOM 779 O O . ASP A 1 99 ? 0.396 7.528 4.934 1.00 88.88 99 ASP A O 1
ATOM 783 N N . LEU A 1 100 ? 2.564 7.669 5.567 1.00 88.56 100 LEU A N 1
ATOM 784 C CA . LEU A 1 100 ? 3.110 7.956 4.239 1.00 88.56 100 LEU A CA 1
ATOM 785 C C . LEU A 1 100 ? 3.997 6.813 3.713 1.00 88.56 100 LEU A C 1
ATOM 787 O O . LEU A 1 100 ? 5.224 6.964 3.662 1.00 88.56 100 LEU A O 1
ATOM 791 N N . PRO A 1 101 ? 3.434 5.662 3.294 1.00 88.25 101 PRO A N 1
ATOM 792 C CA . PRO A 1 101 ? 4.232 4.620 2.667 1.00 88.25 101 PRO A CA 1
ATOM 793 C C . PRO A 1 101 ? 4.930 5.111 1.392 1.00 88.25 101 PRO A C 1
ATOM 795 O O . PRO A 1 101 ? 4.326 5.732 0.512 1.00 88.25 101 PRO A O 1
ATOM 798 N N . GLN A 1 102 ? 6.211 4.770 1.263 1.00 88.00 102 GLN A N 1
ATOM 799 C CA . GLN A 1 102 ? 7.030 5.068 0.094 1.00 88.00 102 GLN A CA 1
ATOM 800 C C . GLN A 1 102 ? 7.526 3.778 -0.553 1.00 88.00 102 GLN A C 1
ATOM 802 O O . GLN A 1 102 ? 8.124 2.910 0.085 1.00 88.00 102 GLN A O 1
ATOM 807 N N . ILE A 1 103 ? 7.294 3.653 -1.853 1.00 84.62 103 ILE A N 1
ATOM 808 C CA . ILE A 1 103 ? 7.627 2.489 -2.665 1.00 84.62 103 ILE A CA 1
ATOM 809 C C . ILE A 1 103 ? 8.648 2.902 -3.722 1.00 84.62 103 ILE A C 1
ATOM 811 O O . ILE A 1 103 ? 8.383 3.757 -4.561 1.00 84.62 103 ILE A O 1
ATOM 815 N N . GLY A 1 104 ? 9.796 2.230 -3.758 1.00 72.19 104 GLY A N 1
ATOM 816 C CA . GLY A 1 104 ? 10.825 2.457 -4.777 1.00 72.19 104 GLY A CA 1
ATOM 817 C C . GLY A 1 104 ? 12.157 2.925 -4.196 1.00 72.19 104 GLY A C 1
ATOM 818 O O . GLY A 1 104 ? 12.198 3.558 -3.151 1.00 72.19 104 GLY A O 1
ATOM 819 N N . ASN A 1 105 ? 13.238 2.513 -4.873 1.00 63.66 105 ASN A N 1
ATOM 820 C CA . ASN A 1 105 ? 14.662 2.741 -4.581 1.00 63.66 105 ASN A CA 1
ATOM 821 C C . ASN A 1 105 ? 15.042 3.308 -3.201 1.00 63.66 105 ASN A C 1
ATOM 823 O O . ASN A 1 105 ? 15.814 4.263 -3.113 1.00 63.66 105 ASN A O 1
ATOM 827 N N . THR A 1 106 ? 14.685 2.607 -2.131 1.00 53.59 106 THR A N 1
ATOM 828 C CA . THR A 1 106 ? 15.442 2.686 -0.886 1.00 53.59 106 THR A CA 1
ATOM 829 C C . THR A 1 106 ? 16.711 1.867 -1.092 1.00 53.59 106 THR A C 1
ATOM 831 O O . THR A 1 106 ? 16.803 0.699 -0.722 1.00 53.59 106 THR A O 1
ATOM 834 N N . LYS A 1 107 ? 17.695 2.434 -1.801 1.00 49.62 107 LYS A N 1
ATOM 835 C CA . LYS A 1 107 ? 19.040 1.866 -1.750 1.00 49.62 107 LYS A CA 1
ATOM 836 C C . LYS A 1 107 ? 19.494 2.020 -0.304 1.00 49.62 107 LYS A C 1
ATOM 838 O O . LYS A 1 107 ? 19.864 3.119 0.098 1.00 49.62 107 LYS A O 1
ATOM 843 N N . ILE A 1 108 ? 19.454 0.931 0.460 1.00 48.81 108 ILE A N 1
ATOM 844 C CA . ILE A 1 108 ? 20.345 0.762 1.603 1.00 48.81 108 ILE A CA 1
ATOM 845 C C . ILE A 1 108 ? 21.742 0.709 0.985 1.00 48.81 108 ILE A C 1
ATOM 847 O O . ILE A 1 108 ? 22.232 -0.348 0.607 1.00 48.81 108 ILE A O 1
ATOM 851 N N . THR A 1 109 ? 22.317 1.870 0.701 1.00 42.16 109 THR A N 1
ATOM 852 C CA . THR A 1 109 ? 23.751 1.957 0.490 1.00 42.16 109 THR A CA 1
ATOM 853 C C . THR A 1 109 ? 24.298 2.233 1.874 1.00 42.16 109 THR A C 1
ATOM 855 O O . THR A 1 109 ? 24.092 3.328 2.398 1.00 42.16 109 THR A O 1
ATOM 858 N N . ASP A 1 110 ? 24.897 1.205 2.471 1.00 42.38 110 ASP A N 1
ATOM 859 C CA . ASP A 1 110 ? 25.764 1.297 3.638 1.00 42.38 110 ASP A CA 1
ATOM 860 C C . ASP A 1 110 ? 26.564 2.609 3.637 1.00 42.38 110 ASP A C 1
ATOM 862 O O . ASP A 1 110 ? 27.151 2.987 2.624 1.00 42.38 110 ASP A O 1
ATOM 866 N N . GLU A 1 111 ? 26.532 3.310 4.770 1.00 50.31 111 GLU A N 1
ATOM 867 C CA . GLU A 1 111 ? 27.573 4.211 5.278 1.00 50.31 111 GLU A CA 1
ATOM 868 C C . GLU A 1 111 ? 28.573 4.804 4.254 1.00 50.31 111 GLU A C 1
ATOM 870 O O . GLU A 1 111 ? 29.771 4.551 4.312 1.00 50.31 111 GLU A O 1
ATOM 875 N N . ASN A 1 112 ? 28.108 5.618 3.303 1.00 43.50 112 ASN A N 1
ATOM 876 C CA . ASN A 1 112 ? 28.848 6.742 2.708 1.00 43.50 112 ASN A CA 1
ATOM 877 C C . ASN A 1 112 ? 28.042 7.335 1.555 1.00 43.50 112 ASN A C 1
ATOM 879 O O . ASN A 1 112 ? 27.760 6.626 0.592 1.00 43.50 112 ASN A O 1
ATOM 883 N N . ARG A 1 113 ? 27.744 8.641 1.605 1.00 41.72 113 ARG A N 1
ATOM 884 C CA . ARG A 1 113 ? 27.792 9.562 0.447 1.00 41.72 113 ARG A CA 1
ATOM 885 C C . ARG A 1 113 ? 27.310 10.963 0.817 1.00 41.72 113 ARG A C 1
ATOM 887 O O . ARG A 1 113 ? 26.289 11.455 0.337 1.00 41.72 113 ARG A O 1
ATOM 894 N N . LEU A 1 114 ? 28.142 11.674 1.571 1.00 57.81 114 LEU A N 1
ATOM 895 C CA . LEU A 1 114 ? 28.305 13.087 1.246 1.00 57.81 114 LEU A CA 1
ATOM 896 C C . LEU A 1 114 ? 28.923 13.156 -0.167 1.00 57.81 114 LEU A C 1
ATOM 898 O O . LEU A 1 114 ? 29.880 12.446 -0.455 1.00 57.81 114 LEU A O 1
ATOM 902 N N . GLN A 1 115 ? 28.353 14.011 -1.024 1.00 46.78 115 GLN A N 1
ATOM 903 C CA . GLN A 1 115 ? 28.791 14.384 -2.386 1.00 46.78 115 GLN A CA 1
ATOM 904 C C . GLN A 1 115 ? 28.298 13.534 -3.587 1.00 46.78 115 GLN A C 1
ATOM 906 O O . GLN A 1 115 ? 28.992 12.687 -4.143 1.00 46.78 115 GLN A O 1
ATOM 911 N N . SER A 1 116 ? 27.107 13.877 -4.095 1.00 38.50 116 SER A N 1
ATOM 912 C CA . SER A 1 116 ? 26.889 14.219 -5.522 1.00 38.50 116 SER A CA 1
ATOM 913 C C . SER A 1 116 ? 25.515 14.886 -5.656 1.00 38.50 116 SER A C 1
ATOM 915 O O . SER A 1 116 ? 24.489 14.229 -5.519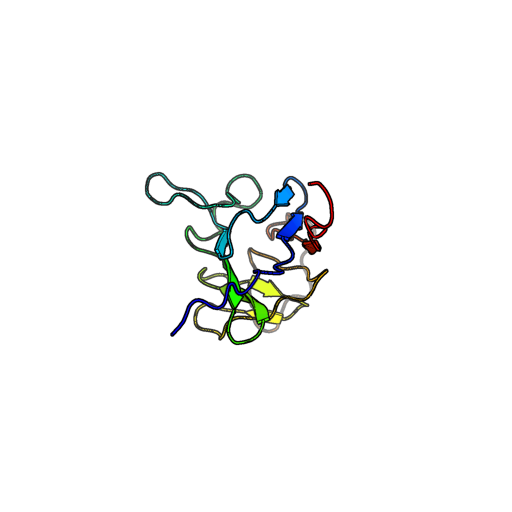 1.00 38.50 116 SER A O 1
ATOM 917 N N . SER A 1 117 ? 25.441 16.212 -5.715 1.00 42.03 117 SER A N 1
ATOM 918 C CA . SER A 1 117 ? 25.451 16.973 -6.972 1.00 42.03 117 SER A CA 1
ATOM 919 C C . SER A 1 117 ? 24.429 16.453 -7.995 1.00 42.03 117 SER A C 1
ATOM 921 O O . SER A 1 117 ? 24.637 15.411 -8.609 1.00 42.03 117 SER A O 1
ATOM 923 N N . HIS A 1 118 ? 23.319 17.194 -8.123 1.00 45.56 118 HIS A N 1
ATOM 924 C CA . HIS A 1 118 ? 22.448 17.310 -9.300 1.00 45.56 118 HIS A CA 1
ATOM 925 C C . HIS A 1 118 ? 22.224 16.027 -10.135 1.00 45.56 118 HIS A C 1
ATOM 927 O O . HIS A 1 118 ? 22.961 15.793 -11.088 1.00 45.56 118 HIS A O 1
ATOM 933 N N . ARG A 1 119 ? 21.156 15.262 -9.820 1.00 38.97 119 ARG A N 1
ATOM 934 C CA . ARG A 1 119 ? 20.400 14.272 -10.657 1.00 38.97 119 ARG A CA 1
ATOM 935 C C . ARG A 1 119 ? 19.960 13.004 -9.896 1.00 38.97 119 ARG A C 1
ATOM 937 O O . ARG A 1 119 ? 19.909 11.920 -10.471 1.00 38.97 119 ARG A O 1
ATOM 944 N N . ALA A 1 120 ? 19.563 13.104 -8.629 1.00 42.50 120 ALA A N 1
ATOM 945 C CA . ALA A 1 120 ? 18.648 12.104 -8.076 1.00 42.50 120 ALA A CA 1
ATOM 946 C C . ALA A 1 120 ? 17.235 12.480 -8.539 1.00 42.50 120 ALA A C 1
ATOM 948 O O . ALA A 1 120 ? 16.511 13.177 -7.842 1.00 42.50 120 ALA A O 1
ATOM 949 N N . SER A 1 121 ? 16.880 12.123 -9.774 1.00 46.16 121 SER A N 1
ATOM 950 C CA . SER A 1 121 ? 15.482 12.174 -10.207 1.00 46.16 121 SER A CA 1
ATOM 951 C C . SER A 1 121 ? 14.643 11.391 -9.195 1.00 46.16 121 SER A C 1
ATOM 953 O O . SER A 1 121 ? 15.025 10.273 -8.847 1.00 46.16 121 SER A O 1
ATOM 955 N N . ASN A 1 122 ? 13.553 11.985 -8.719 1.00 49.69 122 ASN A N 1
ATOM 956 C CA . ASN A 1 122 ? 12.577 11.397 -7.802 1.00 49.69 122 ASN A CA 1
ATOM 957 C C . ASN A 1 122 ? 12.153 10.003 -8.302 1.00 49.69 122 ASN A C 1
ATOM 959 O O . ASN A 1 122 ? 11.452 9.880 -9.300 1.00 49.69 122 ASN A O 1
ATOM 963 N N . LEU A 1 123 ? 12.672 8.943 -7.681 1.00 60.91 123 LEU A N 1
ATOM 964 C CA . LEU A 1 123 ? 12.534 7.556 -8.156 1.00 60.91 123 LEU A CA 1
ATOM 965 C C . LEU A 1 123 ? 11.736 6.667 -7.185 1.00 60.91 123 LEU A C 1
ATOM 967 O O . LEU A 1 123 ? 11.508 5.491 -7.507 1.00 60.91 123 LEU A O 1
ATOM 971 N N . SER A 1 124 ? 11.333 7.228 -6.039 1.00 69.12 124 SER A N 1
ATOM 972 C CA . SER A 1 124 ? 10.427 6.639 -5.058 1.00 69.12 124 SER A CA 1
ATOM 973 C C . SER A 1 124 ? 9.050 7.290 -5.181 1.00 69.12 124 SER A C 1
ATOM 975 O O . SER A 1 124 ? 8.925 8.483 -5.446 1.00 69.12 124 SER A O 1
ATOM 977 N N . LEU A 1 125 ? 8.016 6.479 -5.014 1.00 76.94 125 LEU A N 1
ATOM 978 C CA . LEU A 1 125 ? 6.618 6.862 -5.097 1.00 76.94 125 LEU A CA 1
ATOM 979 C C . LEU A 1 125 ? 6.048 6.856 -3.687 1.00 76.94 125 LEU A C 1
ATOM 981 O O . LEU A 1 125 ? 6.054 5.816 -3.034 1.00 76.94 125 LEU A O 1
ATOM 985 N N . SER A 1 126 ? 5.578 8.007 -3.222 1.00 83.50 126 SER A N 1
ATOM 986 C CA . SER A 1 126 ? 4.936 8.138 -1.912 1.00 83.50 126 SER A CA 1
ATOM 987 C C . SER A 1 126 ? 3.430 8.256 -2.086 1.00 83.50 126 SER A C 1
ATOM 989 O O . SER A 1 126 ? 2.963 8.847 -3.060 1.00 83.50 126 SER A O 1
ATOM 991 N N . PHE A 1 127 ? 2.672 7.715 -1.143 1.00 85.88 127 PHE A N 1
ATOM 992 C CA . PHE A 1 127 ? 1.237 7.948 -1.053 1.00 85.88 127 PHE A CA 1
ATOM 993 C C . PHE A 1 127 ? 0.829 8.072 0.406 1.00 85.88 127 PHE A C 1
ATOM 995 O O . PHE A 1 127 ? 1.466 7.487 1.274 1.00 85.88 127 PHE A O 1
ATOM 1002 N N . SER A 1 128 ? -0.225 8.833 0.675 1.00 88.50 128 SER A N 1
ATOM 1003 C CA . SER A 1 128 ? -0.844 8.886 1.990 1.00 88.50 128 SER A CA 1
ATOM 1004 C C . SER A 1 128 ? -1.928 7.830 2.110 1.00 88.50 128 SER A C 1
ATOM 1006 O O . SER A 1 128 ? -2.697 7.587 1.175 1.00 88.50 128 SER A O 1
ATOM 1008 N N . PHE A 1 129 ? -1.983 7.197 3.275 1.00 88.62 129 PHE A N 1
ATOM 1009 C CA . PHE A 1 129 ? -3.036 6.270 3.648 1.00 88.62 129 PHE A CA 1
ATOM 1010 C C . PHE A 1 129 ? -3.972 6.958 4.639 1.00 88.62 129 PHE A C 1
ATOM 1012 O O . PHE A 1 129 ? -3.581 7.278 5.752 1.00 88.62 129 PHE A O 1
ATOM 1019 N N . THR A 1 130 ? -5.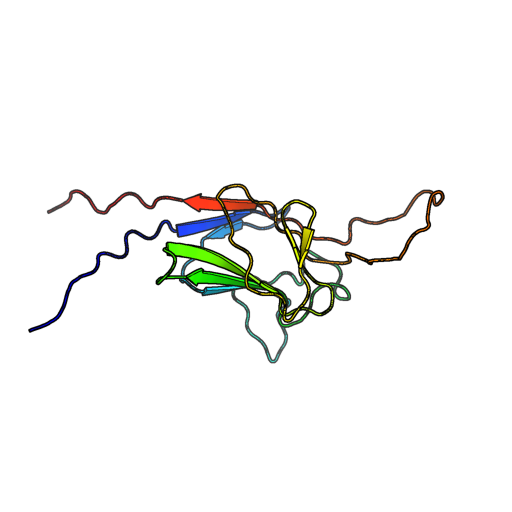216 7.219 4.248 1.00 87.62 130 THR A N 1
ATOM 1020 C CA . THR A 1 130 ? -6.204 7.882 5.111 1.00 87.62 130 THR A CA 1
ATOM 1021 C C . THR A 1 130 ? -7.371 6.949 5.376 1.00 87.62 130 THR A C 1
ATOM 1023 O O . THR A 1 130 ? -8.042 6.508 4.444 1.00 87.62 130 THR A O 1
ATOM 1026 N N . LEU A 1 131 ? -7.661 6.685 6.649 1.00 83.19 131 LEU A N 1
ATOM 1027 C CA . LEU A 1 131 ? -8.888 5.990 7.030 1.00 83.19 131 LEU A CA 1
ATOM 1028 C C . LEU A 1 131 ? -10.078 6.932 6.836 1.00 83.19 131 LEU A C 1
ATOM 1030 O O . LEU A 1 131 ? -10.153 7.994 7.449 1.00 83.19 131 LEU A O 1
ATOM 1034 N N . SER A 1 132 ? -11.018 6.537 5.990 1.00 69.81 132 SER A N 1
ATOM 1035 C CA . SER A 1 132 ? -12.311 7.185 5.821 1.00 69.81 132 SER A CA 1
ATOM 1036 C C . SER A 1 132 ? -13.354 6.363 6.568 1.00 69.81 132 SER A C 1
ATOM 1038 O O . SER A 1 132 ? -13.680 5.245 6.182 1.00 69.81 132 SER A O 1
ATOM 1040 N N . LEU A 1 133 ? -13.902 6.900 7.656 1.00 59.50 133 LEU A N 1
ATOM 1041 C CA . LEU A 1 133 ? -15.127 6.336 8.210 1.00 59.50 133 LEU A CA 1
ATOM 1042 C C . LEU A 1 133 ? -16.212 6.511 7.145 1.00 59.50 133 LEU A C 1
ATOM 1044 O O . LEU A 1 133 ? -16.643 7.638 6.898 1.00 59.50 133 LEU A O 1
ATOM 1048 N N . SER A 1 134 ? -16.657 5.433 6.492 1.00 51.12 134 SER A N 1
ATOM 1049 C CA . SER A 1 134 ? -17.946 5.545 5.820 1.00 51.12 134 SER A CA 1
ATOM 1050 C C . SER A 1 134 ? -18.966 5.765 6.916 1.00 51.12 134 SER A C 1
ATOM 1052 O O . SER A 1 134 ? -19.069 4.973 7.853 1.00 51.12 134 SER A O 1
ATOM 1054 N N . LEU A 1 135 ? -19.703 6.861 6.766 1.00 44.62 135 LEU A N 1
ATOM 1055 C CA . LEU A 1 135 ? -20.949 7.112 7.454 1.00 44.62 135 LEU A CA 1
ATOM 1056 C C . LEU A 1 135 ? -21.733 5.798 7.459 1.00 44.62 135 LEU A C 1
ATOM 1058 O O . LEU A 1 135 ? -21.939 5.188 6.401 1.00 44.62 135 LEU A O 1
ATOM 1062 N N . SER A 1 136 ? -22.111 5.347 8.653 1.00 41.44 136 SER A N 1
ATOM 1063 C CA . SER A 1 136 ? -23.125 4.317 8.808 1.00 41.44 136 SER A CA 1
ATOM 1064 C C . SER A 1 136 ? -24.257 4.630 7.826 1.00 41.44 136 SER A C 1
ATOM 1066 O O . SER A 1 136 ? -24.671 5.790 7.715 1.00 41.44 136 SER A O 1
ATOM 1068 N N . LYS A 1 137 ? -24.791 3.621 7.127 1.00 43.88 137 LYS A N 1
ATOM 1069 C CA . LYS A 1 137 ? -26.197 3.695 6.711 1.00 43.88 137 LYS A CA 1
ATOM 1070 C C . LYS A 1 137 ? -27.034 3.686 7.999 1.00 43.88 137 LYS A C 1
ATOM 1072 O O . LYS A 1 137 ? -27.701 2.711 8.316 1.00 43.88 137 LYS A O 1
ATOM 1077 N N . ALA A 1 138 ? -26.951 4.764 8.763 1.00 47.00 138 ALA A N 1
ATOM 1078 C CA . ALA A 1 138 ? -27.930 5.131 9.746 1.00 47.00 138 ALA A CA 1
ATOM 1079 C C . ALA A 1 138 ? -28.933 5.996 8.985 1.00 47.00 138 ALA A C 1
ATOM 1081 O O . ALA A 1 138 ? -28.577 7.032 8.426 1.00 47.00 138 ALA A O 1
ATOM 1082 N N . ASP A 1 139 ? -30.170 5.515 8.964 1.00 50.28 139 ASP A N 1
ATOM 1083 C CA . ASP A 1 139 ? -31.367 6.226 8.528 1.00 50.28 139 ASP A CA 1
ATOM 1084 C C . ASP A 1 139 ? -31.611 6.362 7.013 1.00 50.28 139 ASP A C 1
ATOM 1086 O O . ASP A 1 139 ? -31.271 7.356 6.369 1.00 50.28 139 ASP A O 1
ATOM 1090 N N . ARG A 1 140 ? -32.306 5.362 6.450 1.00 44.50 140 ARG A N 1
ATOM 1091 C CA . ARG A 1 140 ? -33.560 5.595 5.706 1.00 44.50 140 ARG A CA 1
ATOM 1092 C C . ARG A 1 140 ? -34.288 4.277 5.413 1.00 44.50 140 ARG A C 1
ATOM 1094 O O . ARG A 1 140 ? -33.909 3.575 4.483 1.00 44.50 140 ARG A O 1
ATOM 1101 N N . THR A 1 141 ? -35.315 4.041 6.242 1.00 42.25 141 THR A N 1
ATOM 1102 C CA . THR A 1 141 ? -36.570 3.274 6.035 1.00 42.25 141 THR A CA 1
ATOM 1103 C C . THR A 1 141 ? -36.510 1.925 5.338 1.00 42.25 141 THR A C 1
ATOM 1105 O O . THR A 1 141 ? -36.295 1.907 4.107 1.00 42.25 141 THR A O 1
#

InterPro domains:
  IPR000253 Forkhead-associated (FHA) domain [PF00498] (38-100)
  IPR000253 Forkhead-associated (FHA) domain [PS50006] (29-86)
  IPR008984 SMAD/FHA domain superfamily [SSF49879] (15-107)
  IPR045178 Transcription regulator Fhl1/FHA1 [PTHR21712] (7-107)

Secondary structure (DSSP, 8-state):
---------PPEEEEEESS-EEE--SSEEEEE--BTTB--SEE-TTTS-TTTS-SS-EEEEEETTTTEEEEEE-STT-EEETTEEEPTTSPPEEEPTT---EES------S------S------EEEEEEEE---------

pLDDT: mean 73.96, std 17.91, range [38.5, 94.81]

Foldseek 3Di:
DDDPPPVPQAFWKWKFWPPDIDTDPDQKFFAFDDDPPADGPHHCCVVAPPVWTHRGAKMWGADPVVGFIWIAGDDQQAKAKPNDGDGHPDPTHTDDAFIKIKGGPPPPPPDDDDDDDDDPDPHIIIIGMHGHRDDPPPDDD